Protein AF-A0A5B7E2C2-F1 (afdb_monomer_lite)

pLDDT: mean 73.65, std 19.61, range [35.47, 93.19]

Sequence (125 aa):
MLTSNLQPLWQESTQEEIRKRIEVMVDMWQKDQLSLEVQNRMMTLTQALSEHNYDKAWSVHQSLIVDYTTTCSPWMVGIKTLIAESRSLSEATLGQDEGNKFETGDAVPVSNEGEESVSKVSSIK

Secondary structure (DSSP, 8-state):
-------SHHHHHHHHHHHHHHHHHHHHHHTT-S-HHHHHHHHHHHHHHHTT-HHHHHHHHHHHHHHHHHHHHHHHHHHHHHHHHHHHHHHHHH----------PPPP-----------------

Radius of gyration: 24.54 Å; chains: 1; bounding box: 72×46×77 Å

Organism: Portunus trituberculatus (NCBI:txid210409)

Foldseek 3Di:
DDPDPPPDPPVVVLVVLLVVLVVVVVVCVVVVVQDPVNVVLVVQLVVCLVVVNLVSNVVSLVVCCVVPVVSCVSRSVSVVVVSVVSNVVVDVVVDDDDDDDPPPPDDDDDDDDDDDDDDDDDDDD

InterPro domains:
  IPR009917 SRA1/Sec31 [PF07304] (15-95)
  IPR040243 Steroid receptor RNA activator 1 [PTHR18834] (11-98)

Structure (mmCIF, N/CA/C/O backbone):
data_AF-A0A5B7E2C2-F1
#
_entry.id   AF-A0A5B7E2C2-F1
#
loop_
_atom_site.group_PDB
_atom_site.id
_atom_site.type_symbol
_atom_site.label_atom_id
_atom_site.label_alt_id
_atom_site.label_comp_id
_atom_site.label_asym_id
_atom_site.label_entity_id
_atom_site.label_seq_id
_atom_site.pdbx_PDB_ins_code
_atom_site.Cartn_x
_atom_site.Cartn_y
_atom_site.Cartn_z
_atom_site.occupancy
_atom_site.B_iso_or_equiv
_atom_site.auth_seq_id
_atom_site.auth_comp_id
_atom_site.auth_asym_id
_atom_site.auth_atom_id
_atom_site.pdbx_PDB_model_num
ATOM 1 N N . MET A 1 1 ? 41.969 8.788 -1.832 1.00 49.19 1 MET A N 1
ATOM 2 C CA . MET A 1 1 ? 41.404 7.496 -1.388 1.00 49.19 1 MET A CA 1
ATOM 3 C C . MET A 1 1 ? 40.811 7.775 -0.010 1.00 49.19 1 MET A C 1
ATOM 5 O O . MET A 1 1 ? 41.583 7.955 0.911 1.00 49.19 1 MET A O 1
ATOM 9 N N . LEU A 1 2 ? 39.528 8.032 0.217 1.00 47.47 2 LEU A N 1
ATOM 10 C CA . LEU A 1 2 ? 38.361 7.198 -0.048 1.00 47.47 2 LEU A CA 1
ATOM 11 C C . LEU A 1 2 ? 37.129 8.102 0.178 1.00 47.47 2 LEU A C 1
ATOM 13 O O . LEU A 1 2 ? 36.826 8.429 1.322 1.00 47.47 2 LEU A O 1
ATOM 17 N N . THR A 1 3 ? 36.432 8.549 -0.866 1.00 50.75 3 THR A N 1
ATOM 18 C CA . THR A 1 3 ? 35.076 9.087 -0.677 1.00 50.75 3 THR A CA 1
ATOM 19 C C . THR A 1 3 ? 34.133 7.899 -0.610 1.00 50.75 3 THR A C 1
ATOM 21 O O . THR A 1 3 ? 33.733 7.346 -1.629 1.00 50.75 3 THR A O 1
ATOM 24 N N . SER A 1 4 ? 33.914 7.456 0.625 1.00 51.06 4 SER A N 1
ATOM 25 C CA . SER A 1 4 ? 32.668 6.931 1.172 1.00 51.06 4 SER A CA 1
ATOM 26 C C . SER A 1 4 ? 31.653 6.441 0.140 1.00 51.06 4 SER A C 1
ATOM 28 O O . SER A 1 4 ? 30.829 7.196 -0.371 1.00 51.06 4 SER A O 1
ATOM 30 N N . ASN A 1 5 ? 31.708 5.136 -0.100 1.00 51.88 5 ASN A N 1
ATOM 31 C CA . ASN A 1 5 ? 30.684 4.354 -0.772 1.00 51.88 5 ASN A CA 1
ATOM 32 C C . ASN A 1 5 ? 29.443 4.299 0.149 1.00 51.88 5 ASN A C 1
ATOM 34 O O . ASN A 1 5 ? 29.262 3.364 0.922 1.00 51.88 5 ASN A O 1
ATOM 38 N N . LEU A 1 6 ? 28.656 5.381 0.169 1.00 53.53 6 LEU A N 1
ATOM 39 C CA . LEU A 1 6 ? 27.425 5.530 0.956 1.00 53.53 6 LEU A CA 1
ATOM 40 C C . LEU A 1 6 ? 26.205 5.069 0.145 1.00 53.53 6 LEU A C 1
ATOM 42 O O . LEU A 1 6 ? 25.257 5.819 -0.061 1.00 53.53 6 LEU A O 1
ATOM 46 N N . GLN A 1 7 ? 26.215 3.823 -0.312 1.00 60.06 7 GLN A N 1
ATOM 47 C CA . GLN A 1 7 ? 25.002 3.098 -0.694 1.00 60.06 7 GLN A CA 1
ATOM 48 C C . GLN A 1 7 ? 25.153 1.693 -0.100 1.00 60.06 7 GLN A C 1
ATOM 50 O O . GLN A 1 7 ? 26.033 0.959 -0.549 1.00 60.06 7 GLN A O 1
ATOM 55 N N . PRO A 1 8 ? 24.452 1.393 1.021 1.00 51.97 8 PRO A N 1
ATOM 56 C CA . PRO A 1 8 ? 23.061 0.920 0.960 1.00 51.97 8 PRO A CA 1
ATOM 57 C C . PRO A 1 8 ? 22.161 1.325 2.162 1.00 51.97 8 PRO A C 1
ATOM 59 O O . PRO A 1 8 ? 21.217 0.617 2.493 1.00 51.97 8 PRO A O 1
ATOM 62 N N . LEU A 1 9 ? 22.398 2.457 2.841 1.00 49.69 9 LEU A N 1
ATOM 63 C CA . LEU A 1 9 ? 21.572 2.842 4.012 1.00 49.69 9 LEU A CA 1
ATOM 64 C C . LEU A 1 9 ? 20.115 3.211 3.665 1.00 49.69 9 LEU A C 1
ATOM 66 O O . LEU A 1 9 ? 19.232 3.125 4.513 1.00 49.69 9 LEU A O 1
ATOM 70 N N . TRP A 1 10 ? 19.857 3.606 2.417 1.00 52.31 10 TRP A N 1
ATOM 71 C CA . TRP A 1 10 ? 18.526 4.000 1.937 1.00 52.31 10 TRP A CA 1
ATOM 72 C C . TRP A 1 10 ? 17.599 2.804 1.661 1.00 52.31 10 TRP A C 1
ATOM 74 O O . TRP A 1 10 ? 16.382 2.965 1.608 1.00 52.31 10 TRP A O 1
ATOM 84 N N . GLN A 1 11 ? 18.152 1.601 1.488 1.00 55.59 11 GLN A N 1
ATOM 85 C CA . GLN A 1 11 ? 17.367 0.386 1.235 1.00 55.59 11 GLN A CA 1
ATOM 86 C C . GLN A 1 11 ? 16.797 -0.192 2.533 1.00 55.59 11 GLN A C 1
ATOM 88 O O . GLN A 1 11 ? 15.628 -0.572 2.576 1.00 55.59 11 GLN A O 1
ATOM 93 N N . GLU A 1 12 ? 17.583 -0.178 3.613 1.00 61.00 12 GLU A N 1
ATOM 94 C CA . GLU A 1 12 ? 17.135 -0.646 4.929 1.00 61.00 12 GLU A CA 1
ATOM 95 C C . GLU A 1 12 ? 16.012 0.244 5.485 1.00 61.00 12 GLU A C 1
ATOM 97 O O . GLU A 1 12 ? 14.999 -0.258 5.972 1.00 61.00 12 GLU A O 1
ATOM 102 N N . SER A 1 13 ? 16.125 1.569 5.316 1.00 71.31 13 SER A N 1
ATOM 103 C CA . SER A 1 13 ? 15.066 2.500 5.722 1.00 71.31 13 SER A CA 1
ATOM 104 C C . SER A 1 13 ? 13.780 2.330 4.913 1.00 71.31 13 SER A C 1
ATOM 106 O O . SER A 1 13 ? 12.696 2.467 5.473 1.00 71.31 13 SER A O 1
ATOM 108 N N . THR A 1 14 ? 13.883 1.995 3.624 1.00 73.75 14 THR A N 1
ATOM 109 C CA . THR A 1 14 ? 12.718 1.795 2.751 1.00 73.75 14 THR A CA 1
ATOM 110 C C . THR A 1 14 ? 11.961 0.520 3.123 1.00 73.75 14 THR A C 1
ATOM 112 O O . THR A 1 14 ? 10.740 0.553 3.265 1.00 73.75 14 THR A O 1
ATOM 115 N N . GLN A 1 15 ? 12.661 -0.596 3.358 1.00 80.94 15 GLN A N 1
ATOM 116 C CA . GLN A 1 15 ? 12.023 -1.839 3.807 1.00 80.94 15 GLN A CA 1
ATOM 117 C C . GLN A 1 15 ? 11.346 -1.663 5.177 1.00 80.94 15 GLN A C 1
ATOM 119 O O . GLN A 1 15 ? 10.214 -2.112 5.377 1.00 80.94 15 GLN A O 1
ATOM 124 N N . GLU A 1 16 ? 12.014 -0.978 6.106 1.00 85.25 16 GLU A N 1
ATOM 125 C CA . GLU A 1 16 ? 11.473 -0.663 7.431 1.00 85.25 16 GLU A CA 1
ATOM 126 C C . GLU A 1 16 ? 10.249 0.266 7.339 1.00 85.25 16 GLU A C 1
ATOM 128 O O . GLU A 1 16 ? 9.264 0.086 8.055 1.00 85.25 16 GLU A O 1
ATOM 133 N N . GLU A 1 17 ? 10.262 1.242 6.428 1.00 85.69 17 GLU A N 1
ATOM 134 C CA . GLU A 1 17 ? 9.110 2.108 6.178 1.00 85.69 17 GLU A CA 1
ATOM 135 C C . GLU A 1 17 ? 7.922 1.320 5.616 1.00 85.69 17 GLU A C 1
ATOM 137 O O . GLU A 1 17 ? 6.811 1.449 6.133 1.00 85.69 17 GLU A O 1
ATOM 142 N N . ILE A 1 18 ? 8.140 0.470 4.607 1.00 88.88 18 ILE A N 1
ATOM 143 C CA . ILE A 1 18 ? 7.089 -0.387 4.042 1.00 88.88 18 ILE A CA 1
ATOM 144 C C . ILE A 1 18 ? 6.487 -1.262 5.144 1.00 88.88 18 ILE A C 1
ATOM 146 O O . ILE A 1 18 ? 5.263 -1.320 5.279 1.00 88.88 18 ILE A O 1
ATOM 150 N N . ARG A 1 19 ? 7.330 -1.880 5.981 1.00 88.75 19 ARG A N 1
ATOM 151 C CA . ARG A 1 19 ? 6.885 -2.694 7.116 1.00 88.75 19 ARG A CA 1
ATOM 152 C C . ARG A 1 19 ? 5.982 -1.899 8.058 1.00 88.75 19 ARG A C 1
ATOM 154 O O . ARG A 1 19 ? 4.871 -2.341 8.335 1.00 88.75 19 ARG A O 1
ATOM 161 N N . LYS A 1 20 ? 6.408 -0.708 8.486 1.00 90.00 20 LYS A N 1
ATOM 162 C CA . LYS A 1 20 ? 5.614 0.169 9.366 1.00 90.00 20 LYS A CA 1
ATOM 163 C C . LYS A 1 20 ? 4.266 0.540 8.754 1.00 90.00 20 LYS A C 1
ATOM 165 O O . LYS A 1 20 ? 3.255 0.571 9.448 1.00 90.00 20 LYS A O 1
ATOM 170 N N . ARG A 1 21 ? 4.222 0.812 7.448 1.00 89.12 21 ARG A N 1
ATOM 171 C CA . ARG A 1 21 ? 2.969 1.129 6.743 1.00 89.12 21 ARG A CA 1
ATOM 172 C C . ARG A 1 21 ? 2.035 -0.079 6.677 1.00 89.12 21 ARG A C 1
ATOM 174 O O . ARG A 1 21 ? 0.837 0.081 6.890 1.00 89.12 21 ARG A O 1
ATOM 181 N N . ILE A 1 22 ? 2.569 -1.278 6.449 1.00 91.06 22 ILE A N 1
ATOM 182 C CA . ILE A 1 22 ? 1.787 -2.520 6.498 1.00 91.06 22 ILE A CA 1
ATOM 183 C C . ILE A 1 22 ? 1.263 -2.768 7.917 1.00 91.06 22 ILE A C 1
ATOM 185 O O . ILE A 1 22 ? 0.099 -3.119 8.073 1.00 91.06 22 ILE A O 1
ATOM 189 N N . GLU A 1 23 ? 2.066 -2.529 8.956 1.00 92.12 23 GLU A N 1
ATOM 190 C CA . GLU A 1 23 ? 1.624 -2.651 10.352 1.00 92.12 23 GLU A CA 1
ATOM 191 C C . GLU A 1 23 ? 0.446 -1.712 10.665 1.00 92.12 23 GLU A C 1
ATOM 193 O O . GLU A 1 23 ? -0.529 -2.149 11.273 1.00 92.12 23 GLU A O 1
ATOM 198 N N . VAL A 1 24 ? 0.469 -0.467 10.170 1.00 91.94 24 VAL A N 1
ATOM 199 C CA . VAL A 1 24 ? -0.675 0.461 10.275 1.00 91.94 24 VAL A CA 1
ATOM 200 C C . VAL A 1 24 ? -1.921 -0.106 9.59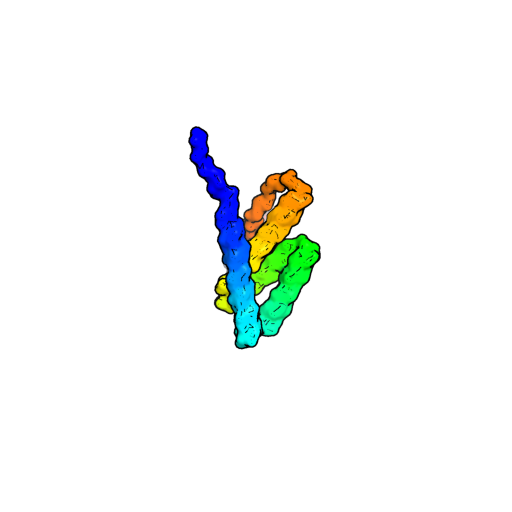0 1.00 91.94 24 VAL A C 1
ATOM 202 O O . VAL A 1 24 ? -3.010 -0.054 10.156 1.00 91.94 24 VAL A O 1
ATOM 205 N N . MET A 1 25 ? -1.779 -0.67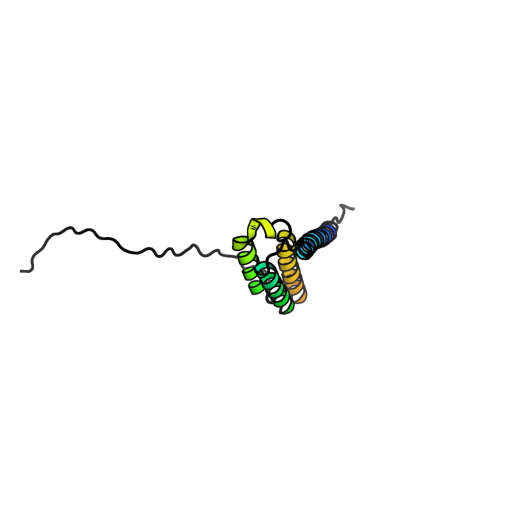6 8.391 1.00 92.31 25 MET A N 1
ATOM 206 C CA . MET A 1 25 ? -2.899 -1.312 7.691 1.00 92.31 25 MET A CA 1
ATOM 207 C C . MET A 1 25 ? -3.463 -2.500 8.490 1.00 92.31 25 MET A C 1
ATOM 209 O O . MET A 1 25 ? -4.680 -2.618 8.620 1.00 92.31 25 MET A O 1
ATOM 213 N N . VAL A 1 26 ? -2.606 -3.362 9.052 1.00 90.75 26 VAL A N 1
ATOM 214 C CA . VAL A 1 26 ? -3.036 -4.511 9.872 1.00 90.75 26 VAL A CA 1
ATOM 215 C C . VAL A 1 26 ? -3.755 -4.045 11.139 1.00 90.75 26 VAL A C 1
ATOM 217 O O . VAL A 1 26 ? -4.800 -4.594 11.477 1.00 90.75 26 VAL A O 1
ATOM 220 N N . ASP A 1 27 ? -3.245 -3.018 11.816 1.00 93.19 27 ASP A N 1
ATOM 221 C CA . ASP A 1 27 ? -3.889 -2.439 12.999 1.00 93.19 27 ASP A CA 1
ATOM 222 C C . ASP A 1 27 ? -5.282 -1.876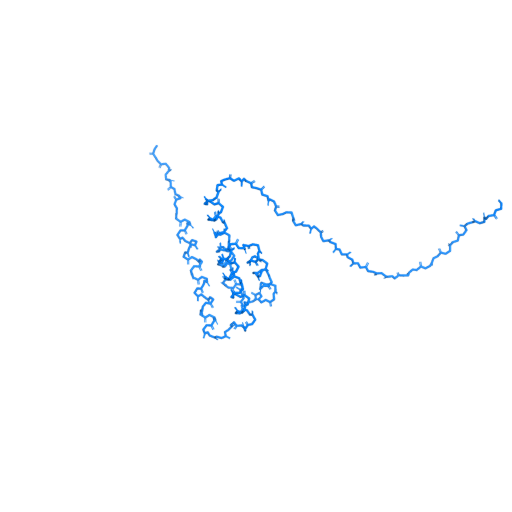 12.666 1.00 93.19 27 ASP A C 1
ATOM 224 O O . ASP A 1 27 ? -6.253 -2.143 13.375 1.00 93.19 27 ASP A O 1
ATOM 228 N N . MET A 1 28 ? -5.420 -1.173 11.537 1.00 89.62 28 MET A N 1
ATOM 229 C CA . MET A 1 28 ? -6.723 -0.700 11.055 1.00 89.62 28 MET A CA 1
ATOM 230 C C . MET A 1 28 ? -7.667 -1.852 10.691 1.00 89.62 28 MET A C 1
ATOM 232 O O . MET A 1 28 ? -8.866 -1.756 10.955 1.00 89.62 28 MET A O 1
ATOM 236 N N . TRP A 1 29 ? -7.142 -2.942 10.124 1.00 89.94 29 TRP A N 1
ATOM 237 C CA . TRP A 1 29 ? -7.915 -4.148 9.822 1.00 89.94 29 TRP A CA 1
ATOM 238 C C . TRP A 1 29 ? -8.470 -4.780 11.099 1.00 89.94 29 TRP A C 1
ATOM 240 O O . TRP A 1 29 ? -9.663 -5.049 11.185 1.00 89.94 29 TRP A O 1
ATOM 250 N N . GLN A 1 30 ? -7.623 -4.984 12.109 1.00 91.25 30 GLN A N 1
ATOM 251 C CA . GLN A 1 30 ? -8.016 -5.603 13.380 1.00 91.25 30 GLN A CA 1
ATOM 252 C C . GLN A 1 30 ? -8.997 -4.750 14.187 1.00 91.25 30 GLN A C 1
ATOM 254 O O . GLN A 1 30 ? -9.743 -5.278 15.006 1.00 91.25 30 GLN A O 1
ATOM 259 N N . LYS A 1 31 ? -8.993 -3.434 13.965 1.00 91.38 31 LYS A N 1
ATOM 260 C CA . LYS A 1 31 ? -9.924 -2.483 14.582 1.00 91.38 31 LYS A CA 1
ATOM 261 C C . LYS A 1 31 ? -11.223 -2.302 13.785 1.00 91.38 31 LYS A C 1
ATOM 263 O O . LYS A 1 31 ? -11.957 -1.362 14.082 1.00 91.38 31 LYS A O 1
ATOM 268 N N . ASP A 1 32 ? -11.471 -3.123 12.758 1.00 89.12 32 ASP A N 1
ATOM 269 C CA . ASP A 1 32 ? -12.629 -3.028 11.853 1.00 89.12 32 ASP A CA 1
ATOM 270 C C . ASP A 1 32 ? -12.795 -1.634 11.203 1.00 89.12 32 ASP A C 1
ATOM 272 O O . ASP A 1 32 ? -13.887 -1.218 10.819 1.00 89.12 32 ASP A O 1
ATOM 276 N N . GLN A 1 33 ? -11.692 -0.889 11.047 1.00 88.31 33 GLN A N 1
ATOM 277 C CA . GLN A 1 33 ? -11.682 0.428 10.391 1.00 88.31 33 GLN A CA 1
ATOM 278 C C . GLN A 1 33 ? -11.571 0.320 8.864 1.00 88.31 33 GLN A C 1
ATOM 280 O O . GLN A 1 33 ? -11.716 1.316 8.153 1.00 88.31 33 GLN A O 1
ATOM 285 N N . LEU A 1 34 ? -11.301 -0.883 8.351 1.00 87.19 34 LEU A N 1
ATOM 286 C CA . LEU A 1 34 ? -11.311 -1.188 6.926 1.00 87.19 34 LEU A CA 1
ATOM 287 C C . LEU A 1 34 ? -12.653 -1.810 6.553 1.00 87.19 34 LEU A C 1
ATOM 289 O O . LEU A 1 34 ? -13.023 -2.864 7.070 1.00 87.19 34 LEU A O 1
ATOM 293 N N . SER A 1 35 ? -13.363 -1.181 5.618 1.00 89.56 35 SER A N 1
ATOM 294 C CA . SER A 1 35 ? -14.605 -1.738 5.087 1.00 89.56 35 SER A CA 1
ATOM 295 C C . SER A 1 35 ? -14.350 -3.068 4.372 1.00 89.56 35 SER A C 1
ATOM 297 O O . SER A 1 35 ? -13.259 -3.316 3.852 1.00 89.56 35 SER A O 1
ATOM 299 N N . LEU A 1 36 ? -15.383 -3.911 4.294 1.00 89.19 36 LEU A N 1
ATOM 300 C CA . LEU A 1 36 ? -15.309 -5.194 3.590 1.00 89.19 36 LEU A CA 1
ATOM 301 C C . LEU A 1 36 ? -14.863 -5.025 2.126 1.00 89.19 36 LEU A C 1
ATOM 303 O O . LEU A 1 36 ? -14.104 -5.837 1.606 1.00 89.19 36 LEU A O 1
ATOM 307 N N . GLU A 1 37 ? -15.281 -3.933 1.484 1.00 89.69 37 GLU A N 1
ATOM 308 C CA . GLU A 1 37 ? -14.873 -3.590 0.120 1.00 89.69 37 GLU A CA 1
ATOM 309 C C . GLU A 1 37 ? -13.360 -3.339 0.017 1.00 89.69 37 GLU A C 1
ATOM 311 O O . GLU A 1 37 ? -12.700 -3.867 -0.878 1.00 89.69 37 GLU A O 1
ATOM 316 N N . VAL A 1 38 ? -12.778 -2.601 0.970 1.00 89.62 38 VAL A N 1
ATOM 317 C CA . VAL A 1 38 ? -11.326 -2.360 1.012 1.00 89.62 38 VAL A CA 1
ATOM 318 C C . VAL A 1 38 ? -10.566 -3.665 1.256 1.00 89.62 38 VAL A C 1
ATOM 320 O O . VAL A 1 38 ? -9.566 -3.921 0.587 1.00 89.62 38 VAL A O 1
ATOM 323 N N . GLN A 1 39 ? -11.062 -4.525 2.150 1.00 90.81 39 GLN A N 1
ATOM 324 C CA . GLN A 1 39 ? -10.464 -5.836 2.426 1.00 90.81 39 GLN A CA 1
ATOM 325 C C . GLN A 1 39 ? -10.469 -6.742 1.180 1.00 90.81 39 GLN A C 1
ATOM 327 O O . GLN A 1 39 ? -9.438 -7.322 0.833 1.00 90.81 39 GLN A O 1
ATOM 332 N N . ASN A 1 40 ? -11.590 -6.811 0.454 1.00 92.56 40 ASN A N 1
ATOM 333 C CA . ASN A 1 40 ? -11.717 -7.587 -0.787 1.00 92.56 40 ASN A CA 1
ATOM 334 C C . ASN A 1 40 ? -10.778 -7.090 -1.892 1.00 92.56 40 ASN A C 1
ATOM 336 O O . ASN A 1 40 ? -10.118 -7.880 -2.577 1.00 92.56 40 ASN A O 1
ATOM 340 N N . ARG A 1 41 ? -10.671 -5.770 -2.053 1.00 90.81 41 ARG A N 1
ATOM 341 C CA . ARG A 1 41 ? -9.745 -5.168 -3.017 1.00 90.81 41 ARG A CA 1
ATOM 342 C C . ARG A 1 41 ? -8.290 -5.417 -2.635 1.00 90.81 41 ARG A C 1
ATOM 344 O O . ARG A 1 41 ? -7.490 -5.739 -3.507 1.00 90.81 41 ARG A O 1
ATOM 351 N N . MET A 1 42 ? -7.949 -5.367 -1.348 1.00 90.88 42 MET A N 1
ATOM 352 C CA . MET A 1 42 ? -6.607 -5.716 -0.871 1.00 90.88 42 MET A CA 1
ATOM 353 C C . MET A 1 42 ? -6.263 -7.192 -1.087 1.00 90.88 42 MET A C 1
ATOM 355 O O . MET A 1 42 ? -5.139 -7.501 -1.488 1.00 90.88 42 MET A O 1
ATOM 359 N N . MET A 1 43 ? -7.221 -8.104 -0.904 1.00 91.19 43 MET A N 1
ATOM 360 C CA . MET A 1 43 ? -7.040 -9.510 -1.285 1.00 91.19 43 MET A CA 1
ATOM 361 C C . MET A 1 43 ? -6.762 -9.643 -2.787 1.00 91.19 43 MET A C 1
ATOM 363 O O . MET A 1 43 ? -5.803 -10.307 -3.177 1.00 91.19 43 MET A O 1
ATOM 367 N N . THR A 1 44 ? -7.529 -8.938 -3.624 1.00 92.88 44 THR A N 1
ATOM 368 C CA . THR A 1 44 ? -7.338 -8.928 -5.085 1.00 92.88 44 THR A CA 1
ATOM 369 C C . THR A 1 44 ? -5.964 -8.380 -5.482 1.00 92.88 44 THR A C 1
ATOM 371 O O . THR A 1 44 ? -5.304 -8.936 -6.358 1.00 92.88 44 THR A O 1
ATOM 374 N N . LEU A 1 45 ? -5.507 -7.312 -4.823 1.00 91.50 45 LEU A N 1
ATOM 375 C CA . LEU A 1 45 ? -4.185 -6.721 -5.038 1.00 91.50 45 LEU A CA 1
ATOM 376 C C . LEU A 1 45 ? -3.072 -7.707 -4.668 1.00 91.50 45 LEU A C 1
ATOM 378 O O . LEU A 1 45 ? -2.135 -7.897 -5.440 1.00 91.50 45 LEU A O 1
ATOM 382 N N . THR A 1 46 ? -3.195 -8.369 -3.517 1.00 90.88 46 THR A N 1
ATOM 383 C CA . THR A 1 46 ? -2.207 -9.350 -3.039 1.00 90.88 46 THR A CA 1
ATOM 384 C C . THR A 1 46 ? -2.144 -10.566 -3.965 1.00 90.88 46 THR A C 1
ATOM 386 O O . THR A 1 46 ? -1.057 -11.045 -4.286 1.00 90.88 46 THR A O 1
ATOM 389 N N . GLN A 1 47 ? -3.294 -11.026 -4.464 1.00 92.69 47 GLN A N 1
ATOM 390 C CA . GLN A 1 47 ? -3.350 -12.083 -5.470 1.00 92.69 47 GLN A CA 1
ATOM 391 C C . GLN A 1 47 ? -2.658 -11.651 -6.770 1.00 92.69 47 GLN A C 1
ATOM 393 O O . GLN A 1 47 ? -1.817 -12.385 -7.284 1.00 92.69 47 GLN A O 1
ATOM 398 N N . ALA A 1 48 ? -2.941 -10.447 -7.273 1.00 89.88 48 ALA A N 1
ATOM 399 C CA . ALA A 1 48 ? -2.295 -9.931 -8.479 1.00 89.88 48 ALA A CA 1
ATOM 400 C C . ALA A 1 48 ? -0.764 -9.840 -8.329 1.00 89.88 48 ALA A C 1
ATOM 402 O O . ALA A 1 48 ? -0.041 -10.188 -9.259 1.00 89.88 48 ALA A O 1
ATOM 403 N N . LEU A 1 49 ? -0.268 -9.450 -7.148 1.00 87.50 49 LEU A N 1
ATOM 404 C CA . LEU A 1 49 ? 1.163 -9.477 -6.831 1.00 87.50 49 LEU A CA 1
ATOM 405 C C . LEU A 1 49 ? 1.747 -10.897 -6.874 1.00 87.50 49 LEU A C 1
ATOM 407 O O . LEU A 1 49 ? 2.836 -11.081 -7.412 1.00 87.50 49 LEU A O 1
ATOM 411 N N . SER A 1 50 ? 1.028 -11.898 -6.356 1.00 88.12 50 SER A N 1
ATOM 412 C CA . SER A 1 50 ? 1.467 -13.303 -6.409 1.00 88.12 50 SER A CA 1
ATOM 413 C C . SER A 1 50 ? 1.492 -13.882 -7.829 1.00 88.12 50 SER A C 1
ATOM 415 O O . SER A 1 50 ? 2.292 -14.762 -8.127 1.00 88.12 50 SER A O 1
ATOM 417 N N . GLU A 1 51 ? 0.648 -13.355 -8.718 1.00 89.19 51 GLU A N 1
ATOM 418 C CA . GLU A 1 51 ? 0.575 -13.719 -10.138 1.00 89.19 51 GLU A CA 1
ATOM 419 C C . GLU A 1 51 ? 1.580 -12.929 -11.005 1.00 89.19 51 GLU A C 1
ATOM 421 O O . GLU A 1 51 ? 1.530 -13.024 -12.229 1.00 89.19 51 GLU A O 1
ATOM 426 N N . HIS A 1 52 ? 2.467 -12.122 -10.399 1.00 87.25 52 HIS A N 1
ATOM 427 C CA . HIS A 1 52 ? 3.369 -11.179 -11.085 1.00 87.25 52 HIS A CA 1
ATOM 428 C C . HIS A 1 52 ? 2.647 -10.165 -11.994 1.00 87.25 52 HIS A C 1
ATOM 430 O O . HIS A 1 52 ? 3.247 -9.546 -12.872 1.00 87.25 52 HIS A O 1
ATOM 436 N N . ASN A 1 53 ? 1.348 -9.953 -11.777 1.00 89.19 53 ASN A N 1
ATOM 437 C CA . ASN A 1 53 ? 0.538 -9.022 -12.548 1.00 89.19 53 ASN A CA 1
ATOM 438 C C . ASN A 1 53 ? 0.546 -7.637 -11.884 1.00 89.19 53 ASN A C 1
ATOM 440 O O . ASN A 1 53 ? -0.433 -7.199 -11.266 1.00 89.19 53 ASN A O 1
ATOM 444 N N . TYR A 1 54 ? 1.689 -6.956 -11.990 1.00 89.06 54 TYR A N 1
ATOM 445 C CA . TYR A 1 54 ? 1.914 -5.653 -11.360 1.00 89.06 54 TYR A CA 1
ATOM 446 C C . TYR A 1 54 ? 0.975 -4.564 -11.896 1.00 89.06 54 TYR A C 1
ATOM 448 O O . TYR A 1 54 ? 0.553 -3.705 -11.125 1.00 89.06 54 TYR A O 1
ATOM 456 N N . ASP A 1 55 ? 0.578 -4.624 -13.170 1.00 89.81 55 ASP A N 1
ATOM 457 C CA . ASP A 1 55 ? -0.359 -3.661 -13.764 1.00 89.81 55 ASP A CA 1
ATOM 458 C C . ASP A 1 55 ? -1.768 -3.799 -13.172 1.00 89.81 55 ASP A C 1
ATOM 460 O O . ASP A 1 55 ? -2.417 -2.803 -12.843 1.00 89.81 55 ASP A O 1
ATOM 464 N N . LYS A 1 56 ? -2.234 -5.036 -12.945 1.00 90.44 56 LYS A N 1
ATOM 465 C CA . LYS A 1 56 ? -3.509 -5.292 -12.261 1.00 90.44 56 LYS A CA 1
ATOM 466 C C . LYS A 1 56 ? -3.459 -4.833 -10.805 1.00 90.44 56 LYS A C 1
ATOM 468 O O . LYS A 1 56 ? -4.394 -4.177 -10.347 1.00 90.44 56 LYS A O 1
ATOM 473 N N . ALA A 1 57 ? -2.369 -5.122 -10.091 1.00 90.69 57 ALA A N 1
ATOM 474 C CA . ALA A 1 57 ? -2.163 -4.610 -8.736 1.00 90.69 57 ALA A CA 1
ATOM 475 C C . ALA A 1 57 ? -2.173 -3.069 -8.714 1.00 90.69 57 ALA A C 1
ATOM 477 O O . ALA A 1 57 ? -2.790 -2.459 -7.837 1.00 90.69 57 ALA A O 1
ATOM 478 N N . TRP A 1 58 ? -1.563 -2.435 -9.722 1.00 88.81 58 TRP A N 1
ATOM 479 C CA . TRP A 1 58 ? -1.549 -0.986 -9.868 1.00 88.81 58 TRP A CA 1
ATOM 480 C C . TRP A 1 58 ? -2.954 -0.423 -10.141 1.00 88.81 58 TRP A C 1
ATOM 482 O O . TRP A 1 58 ? -3.379 0.522 -9.488 1.00 88.81 58 TRP A O 1
ATOM 492 N N . SER A 1 59 ? -3.743 -1.026 -11.020 1.00 92.50 59 SER A N 1
ATOM 493 C CA . SER A 1 59 ? -5.119 -0.567 -11.251 1.00 92.50 59 SER A CA 1
ATOM 494 C C . SER A 1 59 ? -5.980 -0.631 -9.977 1.00 92.50 59 SER A C 1
ATOM 496 O O . SER A 1 59 ? -6.678 0.330 -9.640 1.00 92.50 59 SER A O 1
ATOM 498 N N . VAL A 1 60 ? -5.869 -1.720 -9.207 1.00 91.44 60 VAL A N 1
ATOM 499 C CA . VAL A 1 60 ? -6.612 -1.884 -7.946 1.00 91.44 60 VAL A CA 1
ATOM 500 C C . VAL A 1 60 ? -6.188 -0.845 -6.903 1.00 91.44 60 VAL A C 1
ATOM 502 O O . VAL A 1 60 ? -7.054 -0.269 -6.240 1.00 91.44 60 VAL A O 1
ATOM 505 N N . HIS A 1 61 ? -4.888 -0.545 -6.775 1.00 89.44 61 HIS A N 1
ATOM 506 C CA . HIS A 1 61 ? -4.430 0.489 -5.838 1.00 89.44 61 HIS A CA 1
ATOM 507 C C . HIS A 1 61 ? -4.955 1.885 -6.223 1.00 89.44 61 HIS A C 1
ATOM 509 O O . HIS A 1 61 ? -5.348 2.647 -5.339 1.00 89.44 61 HIS A O 1
ATOM 515 N N . GLN A 1 62 ? -5.003 2.216 -7.523 1.00 90.81 62 GLN A N 1
ATOM 516 C CA . GLN A 1 62 ? -5.535 3.501 -7.990 1.00 90.81 62 GLN A CA 1
ATOM 517 C C . GLN A 1 62 ? -7.012 3.632 -7.625 1.00 90.81 62 GLN A C 1
ATOM 519 O O . GLN A 1 62 ? -7.417 4.644 -7.059 1.00 90.81 62 GLN A O 1
ATOM 524 N N . SER A 1 63 ? -7.798 2.584 -7.877 1.00 91.19 63 SER A N 1
ATOM 525 C CA . SER A 1 63 ? -9.215 2.551 -7.514 1.00 91.19 63 SER A CA 1
ATOM 526 C C . SER A 1 63 ? -9.428 2.676 -5.998 1.00 91.19 63 SER A C 1
ATOM 528 O O . SER A 1 63 ? -10.299 3.422 -5.563 1.00 91.19 63 SER A O 1
ATOM 530 N N . LEU A 1 64 ? -8.592 2.031 -5.174 1.00 89.88 64 LEU A N 1
ATOM 531 C CA . LEU A 1 64 ? -8.635 2.180 -3.713 1.00 89.88 64 LEU A CA 1
ATOM 532 C C . LEU A 1 64 ? -8.338 3.610 -3.247 1.00 89.88 64 LEU A C 1
ATOM 534 O O . LEU A 1 64 ? -9.003 4.104 -2.339 1.00 89.88 64 LEU A O 1
ATOM 538 N N . ILE A 1 65 ? -7.359 4.285 -3.852 1.00 90.12 65 ILE A N 1
ATOM 539 C CA . ILE A 1 65 ? -7.056 5.682 -3.520 1.00 90.12 65 ILE A CA 1
ATOM 540 C C . ILE A 1 65 ? -8.184 6.618 -3.940 1.00 90.12 65 ILE A C 1
ATOM 542 O O . ILE A 1 65 ? -8.479 7.547 -3.199 1.00 90.12 65 ILE A O 1
ATOM 546 N N . VAL A 1 66 ? -8.825 6.386 -5.084 1.00 88.69 66 VAL A N 1
ATOM 547 C CA . VAL A 1 66 ? -9.939 7.224 -5.549 1.00 88.69 66 VAL A CA 1
ATOM 548 C C . VAL A 1 66 ? -11.153 7.081 -4.630 1.00 88.69 66 VAL A C 1
ATOM 550 O O . VAL A 1 66 ? -11.702 8.087 -4.184 1.00 88.69 66 VAL A O 1
ATOM 553 N N . ASP A 1 67 ? -11.528 5.848 -4.291 1.00 89.19 67 ASP A N 1
ATOM 554 C CA . ASP A 1 67 ? -12.767 5.578 -3.556 1.00 89.19 67 ASP A CA 1
ATOM 555 C C . ASP A 1 67 ? -12.605 5.725 -2.031 1.00 89.19 67 ASP A C 1
ATOM 557 O O . ASP A 1 67 ? -13.545 6.099 -1.329 1.00 89.19 67 ASP A O 1
ATOM 561 N N . TYR A 1 68 ? -11.408 5.452 -1.497 1.00 88.12 68 TYR A N 1
ATOM 562 C CA . TYR A 1 68 ? -11.146 5.344 -0.054 1.00 88.12 68 TYR A CA 1
ATOM 563 C C . TYR A 1 68 ? -9.908 6.132 0.393 1.00 88.12 68 TYR A C 1
ATOM 565 O O . TYR A 1 68 ? -9.199 5.715 1.315 1.00 88.12 68 TYR A O 1
ATOM 573 N N . THR A 1 69 ? -9.644 7.284 -0.236 1.00 85.69 69 THR A N 1
ATOM 574 C CA . THR A 1 69 ? -8.433 8.096 -0.012 1.00 85.69 69 THR A CA 1
ATOM 575 C C . THR A 1 69 ? -8.100 8.317 1.466 1.00 85.69 69 THR A C 1
A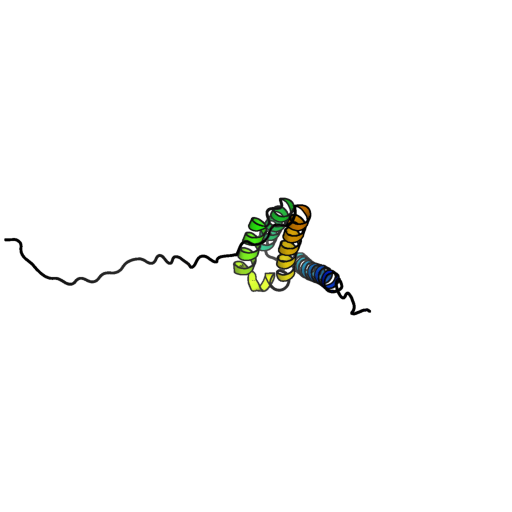TOM 577 O O . THR A 1 69 ? -6.969 8.078 1.882 1.00 85.69 69 THR A O 1
ATOM 580 N N . THR A 1 70 ? -9.072 8.698 2.296 1.00 85.75 70 THR A N 1
ATOM 581 C CA . THR A 1 70 ? -8.842 9.053 3.705 1.00 85.75 70 THR A CA 1
ATOM 582 C C . THR A 1 70 ? -8.379 7.857 4.533 1.00 85.75 70 THR A C 1
ATOM 584 O O . THR A 1 70 ? -7.488 7.986 5.369 1.00 85.75 70 THR A O 1
ATOM 587 N N . THR A 1 71 ? -8.954 6.686 4.274 1.00 85.75 71 THR A N 1
ATOM 588 C CA . THR A 1 71 ? -8.676 5.450 5.013 1.00 85.75 71 THR A CA 1
ATOM 589 C C . THR A 1 71 ? -7.428 4.746 4.494 1.00 85.75 71 THR A C 1
ATOM 591 O O . THR A 1 71 ? -6.724 4.094 5.260 1.00 85.75 71 THR A O 1
ATOM 594 N N . CYS A 1 72 ? -7.147 4.880 3.196 1.00 87.00 72 CYS A N 1
ATOM 595 C CA . CYS A 1 72 ? -6.046 4.199 2.525 1.00 87.00 72 CYS A CA 1
ATOM 596 C C . CYS A 1 72 ? -4.737 4.997 2.563 1.00 87.00 72 CYS A C 1
ATOM 598 O O . CYS A 1 72 ? -3.673 4.412 2.750 1.00 87.00 72 CYS A O 1
ATOM 600 N N . SER A 1 73 ? -4.780 6.326 2.438 1.00 87.19 73 SER A N 1
ATOM 601 C CA . SER A 1 73 ? -3.582 7.183 2.362 1.00 87.19 73 SER A CA 1
ATOM 602 C C . SER A 1 73 ? -2.520 6.942 3.451 1.00 87.19 73 SER A C 1
ATOM 604 O O . SER A 1 73 ? -1.337 6.942 3.105 1.00 87.19 73 SER A O 1
ATOM 606 N N . PRO A 1 74 ? -2.867 6.696 4.736 1.00 87.56 74 PRO A N 1
ATOM 607 C CA . PRO A 1 74 ? -1.873 6.519 5.800 1.00 87.56 74 PRO A CA 1
ATOM 608 C C . PRO A 1 74 ? -0.900 5.345 5.599 1.00 87.56 74 PRO A C 1
ATOM 610 O O . PRO A 1 74 ? 0.231 5.400 6.093 1.00 87.56 74 PRO A O 1
ATOM 613 N N . TRP A 1 75 ? -1.322 4.298 4.882 1.00 90.12 75 TRP A N 1
ATOM 614 C CA . TRP A 1 75 ? -0.545 3.074 4.644 1.00 9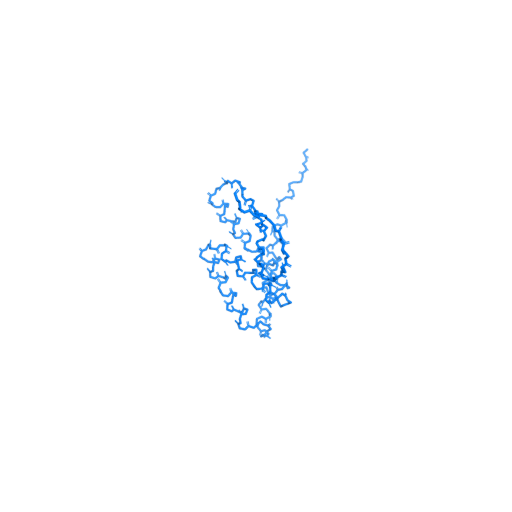0.12 75 TRP A CA 1
ATOM 615 C C . TRP A 1 75 ? -0.316 2.768 3.156 1.00 90.12 75 TRP A C 1
ATOM 617 O O . TRP A 1 75 ? 0.652 2.088 2.816 1.00 90.12 75 TRP A O 1
ATOM 627 N N . MET A 1 76 ? -1.130 3.316 2.249 1.00 89.44 76 MET A N 1
ATOM 628 C CA . MET A 1 76 ? -1.065 3.022 0.813 1.00 89.44 76 MET A CA 1
ATOM 629 C C . MET A 1 76 ? 0.266 3.421 0.174 1.00 89.44 76 MET A C 1
ATOM 631 O O . MET A 1 76 ? 0.699 2.780 -0.778 1.00 89.44 76 MET A O 1
ATOM 635 N N . VAL A 1 77 ? 0.961 4.433 0.707 1.00 85.06 77 VAL A N 1
ATOM 636 C CA . VAL A 1 77 ? 2.304 4.786 0.218 1.00 85.06 77 VAL A CA 1
ATOM 637 C C . VAL A 1 77 ? 3.279 3.608 0.339 1.00 85.06 77 VAL A C 1
ATOM 639 O O . VAL A 1 77 ? 4.062 3.382 -0.577 1.00 85.06 77 VAL A O 1
ATOM 642 N N . GLY A 1 78 ? 3.164 2.797 1.399 1.00 88.81 78 GLY A N 1
ATOM 643 C CA . GLY A 1 78 ? 3.965 1.585 1.572 1.00 88.81 78 GLY A CA 1
ATOM 644 C C . GLY A 1 78 ? 3.611 0.502 0.557 1.00 88.81 78 GLY A C 1
ATOM 645 O O . GLY A 1 78 ? 4.504 -0.147 0.025 1.00 88.81 78 GLY A O 1
ATOM 646 N N . ILE A 1 79 ? 2.326 0.358 0.218 1.00 88.56 79 ILE A N 1
ATOM 647 C CA . ILE A 1 79 ? 1.863 -0.582 -0.814 1.00 88.56 79 ILE A CA 1
ATOM 648 C C . ILE A 1 79 ? 2.315 -0.141 -2.210 1.00 88.56 79 ILE A C 1
ATOM 650 O O . ILE A 1 79 ? 2.772 -0.967 -2.993 1.00 88.56 79 ILE A O 1
ATOM 654 N N . LYS A 1 80 ? 2.260 1.161 -2.518 1.00 88.62 80 LYS A N 1
ATOM 655 C CA . LYS A 1 80 ? 2.759 1.705 -3.789 1.00 88.62 80 LYS A CA 1
ATOM 656 C C . LYS A 1 80 ? 4.243 1.393 -3.972 1.00 88.62 80 LYS A C 1
ATOM 658 O O . LYS A 1 80 ? 4.640 0.909 -5.029 1.00 88.62 80 LYS A O 1
ATOM 663 N N . THR A 1 81 ? 5.045 1.652 -2.939 1.00 87.81 81 THR A N 1
ATOM 664 C CA . THR A 1 81 ? 6.476 1.337 -2.951 1.00 87.81 81 THR A CA 1
ATOM 665 C C . THR A 1 81 ? 6.695 -0.170 -3.046 1.00 87.81 81 THR A C 1
ATOM 667 O O . THR A 1 81 ? 7.493 -0.598 -3.864 1.00 87.81 81 THR A O 1
ATOM 670 N N . LEU A 1 82 ? 5.925 -0.990 -2.324 1.00 87.81 82 LEU A N 1
ATOM 671 C CA . LEU A 1 82 ? 5.999 -2.451 -2.422 1.00 87.81 82 LEU A CA 1
ATOM 672 C C . LEU A 1 82 ? 5.757 -2.960 -3.854 1.00 87.81 82 LEU A C 1
ATOM 674 O O . LEU A 1 82 ? 6.484 -3.841 -4.308 1.00 87.81 82 LEU A O 1
ATOM 678 N N . ILE A 1 83 ? 4.770 -2.414 -4.575 1.00 87.12 83 ILE A N 1
ATOM 679 C CA . ILE A 1 83 ? 4.496 -2.783 -5.976 1.00 87.12 83 ILE A CA 1
ATOM 680 C C . ILE A 1 83 ? 5.680 -2.393 -6.873 1.00 87.12 83 ILE A C 1
ATOM 682 O O . ILE A 1 83 ? 6.116 -3.203 -7.689 1.00 87.12 83 ILE A O 1
ATOM 686 N N . ALA A 1 84 ? 6.221 -1.183 -6.703 1.00 87.25 84 ALA A N 1
ATOM 687 C CA . ALA A 1 84 ? 7.368 -0.705 -7.475 1.00 87.25 84 ALA A CA 1
ATOM 688 C C . ALA A 1 84 ? 8.638 -1.532 -7.207 1.00 87.25 84 ALA A C 1
ATOM 690 O O . ALA A 1 84 ? 9.309 -1.936 -8.152 1.00 87.25 84 ALA A O 1
ATOM 691 N N . GLU A 1 85 ? 8.927 -1.846 -5.943 1.00 85.31 85 GLU A N 1
ATOM 692 C CA . GLU A 1 85 ? 10.050 -2.699 -5.535 1.00 85.31 85 GLU A CA 1
ATOM 693 C C . GLU A 1 85 ? 9.884 -4.130 -6.057 1.00 85.31 85 GLU A C 1
ATOM 695 O O . GLU A 1 85 ? 10.831 -4.713 -6.574 1.00 85.31 85 GLU A O 1
ATOM 700 N N . SER A 1 86 ? 8.671 -4.691 -5.996 1.00 85.06 86 SER A N 1
ATOM 701 C CA . SER A 1 86 ? 8.395 -6.040 -6.511 1.00 85.06 86 SER A CA 1
ATOM 702 C C . SER A 1 86 ? 8.580 -6.119 -8.027 1.00 85.06 86 SER A C 1
ATOM 704 O O . SER A 1 86 ? 9.121 -7.103 -8.530 1.00 85.06 86 SER A O 1
ATOM 706 N N . ARG A 1 87 ? 8.162 -5.075 -8.753 1.00 85.06 87 ARG A N 1
ATOM 707 C CA . ARG A 1 87 ? 8.374 -4.953 -10.197 1.00 85.06 87 ARG A CA 1
ATOM 708 C C . ARG A 1 87 ? 9.860 -4.800 -10.521 1.00 85.06 87 ARG A C 1
ATOM 710 O O . ARG A 1 87 ? 10.373 -5.575 -11.317 1.00 85.06 87 ARG A O 1
ATOM 717 N N . SER A 1 88 ? 10.550 -3.894 -9.829 1.00 82.69 88 SER A N 1
ATOM 718 C CA . SER A 1 88 ? 11.995 -3.672 -9.959 1.00 82.69 88 SER A CA 1
ATOM 719 C C . SER A 1 88 ? 12.793 -4.952 -9.693 1.00 82.69 88 SER A C 1
ATOM 721 O O . SER A 1 88 ? 13.702 -5.286 -10.445 1.00 82.69 88 SER A O 1
ATOM 723 N N . LEU A 1 89 ? 12.411 -5.739 -8.681 1.00 78.94 89 LEU A N 1
ATOM 724 C CA . LEU A 1 89 ? 13.024 -7.036 -8.389 1.00 78.94 89 LEU A CA 1
ATOM 725 C C . LEU A 1 89 ? 12.755 -8.067 -9.500 1.00 78.94 89 LEU A C 1
ATOM 727 O O . LEU A 1 89 ? 13.643 -8.842 -9.861 1.00 78.94 89 LEU A O 1
ATOM 731 N N . SER A 1 90 ? 11.551 -8.070 -10.076 1.00 76.44 90 SER A N 1
ATOM 732 C CA . SER A 1 90 ? 11.223 -8.926 -11.221 1.00 76.44 90 SER A CA 1
ATOM 733 C C . SER A 1 90 ? 11.998 -8.522 -12.481 1.00 76.44 90 SER A C 1
ATOM 735 O O . SER A 1 90 ? 12.450 -9.389 -13.220 1.00 76.44 90 SER A O 1
ATOM 737 N N . GLU A 1 91 ? 12.196 -7.225 -12.715 1.00 68.69 91 GLU A N 1
ATOM 738 C CA . GLU A 1 91 ? 12.986 -6.691 -13.833 1.00 68.69 91 GLU A CA 1
ATOM 739 C C . GLU A 1 91 ? 14.491 -6.963 -13.616 1.00 68.69 91 GLU A C 1
ATOM 741 O O . GLU A 1 91 ? 15.188 -7.410 -14.526 1.00 68.69 91 GLU A O 1
ATOM 746 N N . ALA A 1 92 ? 14.988 -6.831 -12.382 1.00 63.38 92 ALA A N 1
ATOM 747 C CA . ALA A 1 92 ? 16.372 -7.137 -12.013 1.00 63.38 92 ALA A CA 1
ATOM 748 C C . ALA A 1 92 ? 16.725 -8.628 -12.148 1.00 63.38 92 ALA A C 1
ATOM 750 O O . ALA A 1 92 ? 17.877 -8.966 -12.419 1.00 63.38 92 ALA A O 1
ATOM 751 N N . THR A 1 93 ? 15.750 -9.526 -11.981 1.00 57.34 93 THR A N 1
ATOM 752 C CA . THR A 1 93 ? 15.945 -10.971 -12.188 1.00 57.34 93 THR A CA 1
ATOM 753 C C . THR A 1 93 ? 15.842 -11.392 -13.659 1.00 57.34 93 THR A C 1
ATOM 755 O O . THR A 1 93 ? 16.324 -12.472 -14.000 1.00 57.34 93 THR A O 1
ATOM 758 N N . LEU A 1 94 ? 15.286 -10.545 -14.538 1.00 52.56 94 LEU A N 1
ATOM 759 C CA . LEU A 1 94 ? 15.074 -10.841 -15.965 1.00 52.56 94 LEU A CA 1
ATOM 760 C C . LEU A 1 94 ? 15.963 -10.049 -16.939 1.00 52.56 94 LEU A C 1
ATOM 762 O O . LEU A 1 94 ? 15.945 -10.338 -18.134 1.00 52.56 94 LEU A O 1
ATOM 766 N N . GLY A 1 95 ? 16.823 -9.159 -16.445 1.00 43.91 95 GLY A N 1
ATOM 767 C CA . GLY A 1 95 ? 17.854 -8.511 -17.252 1.00 43.91 95 GLY A CA 1
ATOM 768 C C . GLY A 1 95 ? 17.473 -7.108 -17.721 1.00 43.91 95 GLY A C 1
ATOM 769 O O . GLY A 1 95 ? 16.325 -6.800 -18.014 1.00 43.91 95 GLY A O 1
ATOM 770 N N . GLN A 1 96 ? 18.499 -6.261 -17.753 1.00 48.03 96 GLN A N 1
ATOM 771 C CA . GLN A 1 96 ? 18.490 -4.874 -18.206 1.00 48.03 96 GLN A CA 1
ATOM 772 C C . GLN A 1 96 ? 17.822 -4.717 -19.584 1.00 48.03 96 GLN A C 1
ATOM 774 O O . GLN A 1 96 ? 18.325 -5.273 -20.556 1.00 48.03 96 GLN A O 1
ATOM 779 N N . ASP A 1 97 ? 16.780 -3.891 -19.679 1.00 39.22 97 ASP A N 1
ATOM 780 C CA . ASP A 1 97 ? 16.540 -3.029 -20.842 1.00 39.22 97 ASP A CA 1
ATOM 781 C C . ASP A 1 97 ? 15.671 -1.833 -20.432 1.00 39.22 97 ASP A C 1
ATOM 783 O O . ASP A 1 97 ? 14.734 -1.948 -19.642 1.00 39.22 97 ASP A O 1
ATOM 787 N N . GLU A 1 98 ? 16.059 -0.657 -20.903 1.00 46.97 98 GLU A N 1
ATOM 788 C CA . GLU A 1 98 ? 15.589 0.630 -20.419 1.00 46.97 98 GLU A CA 1
ATOM 789 C C . GLU A 1 98 ? 14.249 1.064 -21.026 1.00 46.97 98 GLU A C 1
ATOM 791 O O . GLU A 1 98 ? 14.005 0.935 -22.219 1.00 46.97 98 GLU A O 1
ATOM 796 N N . GLY A 1 99 ? 13.445 1.737 -20.197 1.00 48.31 99 GLY A N 1
ATOM 797 C CA . GLY A 1 99 ? 12.659 2.897 -20.610 1.00 48.31 99 GLY A CA 1
ATOM 798 C C . GLY A 1 99 ? 11.441 2.647 -21.499 1.00 48.31 99 GLY A C 1
ATOM 799 O O . GLY A 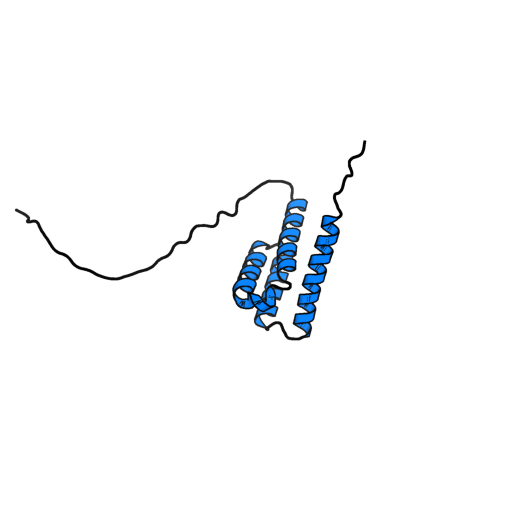1 99 ? 11.522 2.706 -22.720 1.00 48.31 99 GLY A O 1
ATOM 800 N N . ASN A 1 100 ? 10.250 2.627 -20.893 1.00 36.56 100 ASN A N 1
ATOM 801 C CA . ASN A 1 100 ? 9.075 3.142 -21.597 1.00 36.56 100 ASN A CA 1
ATOM 802 C C . ASN A 1 100 ? 8.137 3.945 -20.684 1.00 36.56 100 ASN A C 1
ATOM 804 O O . ASN A 1 100 ? 7.252 3.422 -20.013 1.00 36.56 100 ASN A O 1
ATOM 808 N N . LYS A 1 101 ? 8.418 5.252 -20.662 1.00 45.59 101 LYS A N 1
ATOM 809 C CA . LYS A 1 101 ? 7.486 6.383 -20.780 1.00 45.59 101 LYS A CA 1
ATOM 810 C C . LYS A 1 101 ? 5.998 6.064 -20.517 1.00 45.59 101 LYS A C 1
ATOM 812 O O . LYS A 1 101 ? 5.293 5.561 -21.386 1.00 45.59 101 LYS A O 1
ATOM 817 N N . PHE A 1 102 ? 5.498 6.473 -19.349 1.00 35.47 102 PHE A N 1
ATOM 818 C CA . PHE A 1 102 ? 4.063 6.663 -19.125 1.00 35.47 102 PHE A CA 1
ATOM 819 C C . PHE A 1 102 ? 3.636 7.954 -19.840 1.00 35.47 102 PHE A C 1
ATOM 821 O O . PHE A 1 102 ? 3.706 9.047 -19.278 1.00 35.47 102 PHE A O 1
ATOM 828 N N . GLU A 1 103 ? 3.265 7.836 -21.116 1.00 40.28 103 GLU A N 1
ATOM 829 C CA . GLU A 1 103 ? 2.480 8.864 -21.800 1.00 40.28 103 GLU A CA 1
ATOM 830 C C . GLU A 1 103 ? 1.046 8.758 -21.282 1.00 40.28 103 GLU A C 1
ATOM 832 O O . GLU A 1 103 ? 0.285 7.874 -21.674 1.00 40.28 103 GLU A O 1
ATOM 837 N N . THR A 1 104 ? 0.691 9.650 -20.356 1.00 40.41 104 THR A N 1
ATOM 838 C CA . THR A 1 104 ? -0.707 9.945 -20.048 1.00 40.41 104 THR A CA 1
ATOM 839 C C . THR A 1 104 ? -1.347 10.447 -21.333 1.00 40.41 104 THR A C 1
ATOM 841 O O . THR A 1 104 ? -1.051 11.548 -21.790 1.00 40.41 104 THR A O 1
ATOM 844 N N . GLY A 1 105 ? -2.195 9.606 -21.923 1.00 39.28 105 GLY A N 1
ATOM 845 C CA . GLY A 1 105 ? -3.106 10.007 -22.979 1.00 39.28 105 GLY A CA 1
ATOM 846 C C . GLY A 1 105 ? -3.991 11.133 -22.470 1.00 39.28 105 GLY A C 1
ATOM 847 O O . GLY A 1 105 ? -4.757 10.951 -21.520 1.00 39.28 105 GLY A O 1
ATOM 848 N N . ASP A 1 106 ? -3.854 12.297 -23.098 1.00 37.75 106 ASP A N 1
ATOM 849 C CA . ASP A 1 106 ? -4.795 13.387 -22.934 1.00 37.75 106 ASP A CA 1
ATOM 850 C C . ASP A 1 106 ? -6.194 12.918 -23.330 1.00 37.75 106 ASP A C 1
ATOM 852 O O . ASP A 1 106 ? -6.420 12.229 -24.330 1.00 37.75 106 ASP A O 1
ATOM 856 N N . ALA A 1 107 ? -7.115 13.265 -22.443 1.00 42.50 107 ALA A N 1
ATOM 857 C CA . ALA A 1 107 ? -8.478 12.805 -22.401 1.00 42.50 107 ALA A CA 1
ATOM 858 C C . ALA A 1 107 ? -9.247 13.140 -23.683 1.00 42.50 107 ALA A C 1
ATOM 860 O O . ALA A 1 107 ? -9.215 14.259 -24.192 1.00 42.50 107 ALA A O 1
ATOM 861 N N . VAL A 1 108 ? -10.053 12.176 -24.121 1.00 49.47 108 VAL A N 1
ATOM 862 C CA . VAL A 1 108 ? -11.292 12.453 -24.845 1.00 49.47 108 VAL A CA 1
ATOM 863 C C . VAL A 1 108 ? -12.299 13.008 -23.835 1.00 49.47 108 VAL A C 1
ATOM 865 O O . VAL A 1 108 ? -12.607 12.315 -22.863 1.00 49.47 108 VAL A O 1
ATOM 868 N N . PRO A 1 109 ? -12.898 14.182 -24.082 1.00 49.75 109 PRO A N 1
ATOM 869 C CA . PRO A 1 109 ? -14.247 14.428 -23.615 1.00 49.75 109 PRO A CA 1
ATOM 870 C C . PRO A 1 109 ? -15.199 14.457 -24.809 1.00 49.75 109 PRO A C 1
ATOM 872 O O . PRO A 1 109 ? -15.233 15.384 -25.616 1.00 49.75 109 PRO A O 1
ATOM 875 N N . VAL A 1 110 ? -16.004 13.401 -24.877 1.00 51.47 110 VAL A N 1
ATOM 876 C CA . VAL A 1 110 ? -17.326 13.439 -25.489 1.00 51.47 110 VAL A CA 1
ATOM 877 C C . VAL A 1 110 ? -18.183 14.429 -24.698 1.00 51.47 110 VAL A C 1
ATOM 879 O O . VAL A 1 110 ? -18.254 14.350 -23.472 1.00 51.47 110 VAL A O 1
ATOM 882 N N . SER A 1 111 ? -18.839 15.364 -25.376 1.00 49.72 111 SER A N 1
ATOM 883 C CA . SER A 1 111 ? -20.060 16.003 -24.885 1.00 49.72 111 SER A CA 1
ATOM 884 C C . SER A 1 111 ? -20.862 16.523 -26.066 1.00 49.72 111 SER A C 1
ATOM 886 O O . SER A 1 111 ? -20.325 17.039 -27.043 1.00 49.72 111 SER A O 1
ATOM 888 N N . ASN A 1 112 ? -22.148 16.245 -25.959 1.00 46.56 112 ASN A N 1
ATOM 889 C CA . ASN A 1 112 ? -23.151 16.181 -26.999 1.00 46.56 112 ASN A CA 1
ATOM 890 C C . ASN A 1 112 ? -23.980 17.483 -27.027 1.00 46.56 112 ASN A C 1
ATOM 892 O O . ASN A 1 112 ? -23.967 18.235 -26.058 1.00 46.56 112 ASN A O 1
ATOM 896 N N . GLU A 1 113 ? -24.743 17.635 -28.116 1.00 47.50 113 GLU A N 1
ATOM 897 C CA . GLU A 1 113 ? -26.066 18.284 -28.261 1.00 47.50 113 GLU A CA 1
ATOM 898 C C . GLU A 1 113 ? -26.300 19.786 -27.942 1.00 47.50 113 GLU A C 1
ATOM 900 O O . GLU A 1 113 ? -26.027 20.276 -26.853 1.00 47.50 113 GLU A O 1
ATOM 905 N N . GLY A 1 114 ? -26.945 20.492 -28.894 1.00 40.78 114 GLY A N 1
ATOM 906 C CA . GLY A 1 114 ? -27.724 21.712 -28.613 1.00 40.78 114 GLY A CA 1
ATOM 907 C C . GLY A 1 114 ? -27.660 22.847 -29.648 1.00 40.78 114 GLY A C 1
ATOM 908 O O . GLY A 1 114 ? -26.870 23.763 -29.490 1.00 40.78 114 GLY A O 1
ATOM 909 N N . GLU A 1 115 ? -28.505 22.749 -30.680 1.00 46.38 115 GLU A N 1
ATOM 910 C CA . GLU A 1 115 ? -29.233 23.799 -31.436 1.00 46.38 115 GLU A CA 1
ATOM 911 C C . GLU A 1 115 ? -28.705 25.254 -31.524 1.00 46.38 115 GLU A C 1
ATOM 913 O O . GLU A 1 115 ? -28.595 25.934 -30.517 1.00 46.38 115 GLU A O 1
ATOM 918 N N . GLU A 1 116 ? -28.598 25.806 -32.746 1.00 39.62 116 GLU A N 1
ATOM 919 C CA . GLU A 1 116 ? -29.309 27.046 -33.133 1.00 39.62 116 GLU A CA 1
ATOM 920 C C . GLU A 1 116 ? -29.268 27.262 -34.662 1.00 39.62 116 GLU A C 1
ATOM 922 O O . GLU A 1 116 ? -28.251 27.094 -35.333 1.00 39.62 116 GLU A O 1
ATOM 927 N N . SER A 1 117 ? -30.425 27.614 -35.219 1.00 51.47 117 SER A N 1
ATOM 928 C CA . SER A 1 117 ? -30.686 27.860 -36.639 1.00 51.47 117 SER A CA 1
ATOM 929 C C . SER A 1 117 ? -30.218 29.245 -37.083 1.00 51.47 117 SER A C 1
ATOM 931 O O . SER A 1 117 ? -30.671 30.207 -36.481 1.00 51.47 117 SER A O 1
ATOM 933 N N . VAL A 1 118 ? -29.532 29.395 -38.230 1.00 51.81 118 VAL A N 1
ATOM 934 C CA . VAL A 1 118 ? -29.736 30.576 -39.102 1.00 51.81 118 VAL A CA 1
ATOM 935 C C . VAL A 1 118 ? -29.536 30.253 -40.593 1.00 51.81 118 VAL A C 1
ATOM 937 O O . VAL A 1 118 ? -28.499 29.786 -41.047 1.00 51.81 118 VAL A O 1
ATOM 940 N N . SER A 1 119 ? -30.590 30.577 -41.340 1.00 48.50 119 SER A N 1
ATOM 941 C CA . SER A 1 119 ? -30.728 30.791 -42.785 1.00 48.50 119 SER A CA 1
ATOM 942 C C . SER A 1 119 ? -29.523 31.414 -43.527 1.00 48.50 119 SER A C 1
ATOM 944 O O . SER A 1 119 ? -28.947 32.380 -43.040 1.00 48.50 119 SER A O 1
ATOM 946 N N . LYS A 1 120 ? -29.325 31.066 -44.816 1.00 52.50 120 LYS A N 1
ATOM 947 C CA . LYS A 1 120 ? -29.807 31.826 -46.011 1.00 52.50 120 LYS A CA 1
ATOM 948 C C . LYS A 1 120 ? -28.883 31.670 -47.257 1.00 52.50 120 LYS A C 1
ATOM 950 O O . LYS A 1 120 ? -27.688 31.901 -47.167 1.00 52.50 120 LYS A O 1
ATOM 955 N N . VAL A 1 121 ? -29.530 31.457 -48.420 1.00 53.66 121 VAL A N 1
ATOM 956 C CA . VAL A 1 121 ? -29.110 31.646 -49.847 1.00 53.66 121 VAL A CA 1
ATOM 957 C C . VAL A 1 121 ? -28.043 30.681 -50.407 1.00 53.66 121 VAL A C 1
ATOM 959 O O . VAL A 1 121 ? -27.132 30.301 -49.700 1.00 53.66 121 VAL A O 1
ATOM 962 N N . SER A 1 122 ? -28.054 30.223 -51.664 1.00 51.31 122 SER A N 1
ATOM 963 C CA . SER A 1 122 ? -28.603 30.809 -52.890 1.00 51.31 122 SER A CA 1
ATOM 964 C C . SER A 1 122 ? -28.937 29.747 -53.946 1.00 51.31 122 SER A C 1
ATOM 966 O O . SER A 1 122 ? -28.160 28.839 -54.219 1.00 51.31 122 SER A O 1
ATOM 968 N N . SER A 1 123 ? -30.111 29.959 -54.531 1.00 55.28 123 SER A N 1
ATOM 969 C CA . SER A 1 123 ? -30.632 29.634 -55.858 1.00 55.28 123 SER A CA 1
ATOM 970 C C . SER A 1 123 ? -29.799 28.831 -56.862 1.00 55.28 123 SER A C 1
ATOM 972 O O . SER A 1 123 ? -28.753 29.247 -57.350 1.00 55.28 123 SER A O 1
ATOM 974 N N . ILE A 1 124 ? -30.462 27.766 -57.294 1.00 52.84 124 ILE A N 1
ATOM 975 C CA . ILE A 1 124 ? -30.351 27.049 -58.560 1.00 52.84 124 ILE A CA 1
ATOM 976 C C . ILE A 1 124 ? -31.009 27.898 -59.660 1.00 52.84 124 ILE A C 1
ATOM 978 O O . ILE A 1 124 ? -32.162 28.313 -59.494 1.00 52.84 124 ILE A O 1
ATOM 982 N N . LYS A 1 125 ? -30.311 28.123 -60.772 1.00 58.69 125 LYS A N 1
ATOM 983 C CA . LYS A 1 125 ? -30.886 28.311 -62.111 1.00 58.69 125 LYS A CA 1
ATOM 984 C C . LYS A 1 125 ? -29.819 28.073 -63.166 1.00 58.69 125 LYS A C 1
ATOM 986 O O . LYS A 1 125 ? -28.696 28.579 -62.963 1.00 58.69 125 LYS A O 1
#